Protein AF-A0A7Y0Q8D9-F1 (afdb_monomer)

Structure (mmCIF, N/CA/C/O backbone):
data_AF-A0A7Y0Q8D9-F1
#
_entry.id   AF-A0A7Y0Q8D9-F1
#
loop_
_atom_site.group_PDB
_atom_site.id
_atom_site.type_symbol
_atom_site.label_atom_id
_atom_site.label_alt_id
_atom_site.label_comp_id
_atom_site.label_asym_id
_atom_site.label_entity_id
_atom_site.label_seq_id
_atom_site.pdbx_PDB_ins_code
_atom_site.Cartn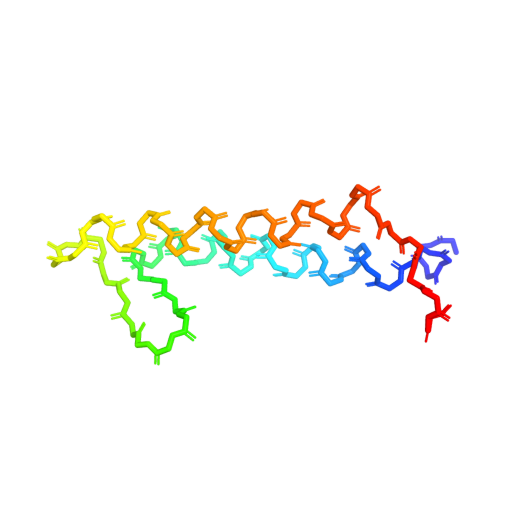_x
_atom_site.Cartn_y
_atom_site.Cartn_z
_atom_site.occupancy
_atom_site.B_iso_or_equiv
_atom_site.auth_seq_id
_atom_site.auth_comp_id
_atom_site.auth_asym_id
_atom_site.auth_atom_id
_atom_site.pdbx_PDB_model_num
ATOM 1 N N . MET A 1 1 ? 12.865 -12.154 -20.852 1.00 56.09 1 MET A N 1
ATOM 2 C CA . MET A 1 1 ? 12.157 -10.903 -21.181 1.00 56.09 1 MET A CA 1
ATOM 3 C C . MET A 1 1 ? 11.354 -10.357 -20.000 1.00 56.09 1 MET A C 1
ATOM 5 O O . MET A 1 1 ? 11.599 -9.221 -19.645 1.00 56.09 1 MET A O 1
ATOM 9 N N . LEU A 1 2 ? 10.462 -11.110 -19.328 1.00 59.91 2 LEU A N 1
ATOM 10 C CA . LEU A 1 2 ? 9.809 -10.631 -18.079 1.00 59.91 2 LEU A CA 1
ATOM 11 C C . LEU A 1 2 ? 10.728 -10.664 -16.836 1.00 59.91 2 LEU A C 1
ATOM 13 O O . LEU A 1 2 ? 10.548 -9.883 -15.910 1.00 59.91 2 LEU A O 1
ATOM 17 N N . MET A 1 3 ? 11.730 -11.548 -16.835 1.00 61.53 3 MET A N 1
ATOM 18 C CA . MET A 1 3 ? 12.750 -11.671 -15.778 1.00 61.53 3 MET A CA 1
ATOM 19 C C . MET A 1 3 ? 13.847 -10.593 -15.842 1.00 61.53 3 MET A C 1
ATOM 21 O O . MET A 1 3 ? 14.651 -10.508 -14.928 1.00 61.53 3 MET A O 1
ATOM 25 N N . ASP A 1 4 ? 13.870 -9.769 -16.896 1.00 68.31 4 ASP A N 1
ATOM 26 C CA . ASP A 1 4 ? 14.850 -8.682 -17.067 1.00 68.31 4 ASP A CA 1
ATOM 27 C C . ASP A 1 4 ? 14.374 -7.362 -16.430 1.00 68.31 4 ASP A C 1
ATOM 29 O O . ASP A 1 4 ? 15.069 -6.347 -16.470 1.00 68.31 4 ASP A O 1
ATOM 33 N N . LEU A 1 5 ? 13.162 -7.353 -15.861 1.00 71.75 5 LEU A N 1
ATOM 34 C CA . LEU A 1 5 ? 12.626 -6.201 -15.149 1.00 71.75 5 LEU A CA 1
ATOM 35 C C . LEU A 1 5 ? 13.298 -6.066 -13.774 1.00 71.75 5 LEU A C 1
ATOM 37 O O . LEU A 1 5 ? 13.417 -7.069 -13.066 1.00 71.75 5 LEU A O 1
ATOM 41 N N . PRO A 1 6 ? 13.662 -4.838 -13.357 1.00 81.44 6 PRO A N 1
ATOM 42 C CA . PRO A 1 6 ? 14.126 -4.559 -12.004 1.00 81.44 6 PRO A CA 1
ATOM 43 C C . PRO A 1 6 ? 13.257 -5.229 -10.930 1.00 81.44 6 PRO A C 1
ATOM 45 O O . PRO A 1 6 ? 12.026 -5.168 -10.990 1.00 81.44 6 PRO A O 1
ATOM 48 N N . TYR A 1 7 ? 13.892 -5.834 -9.921 1.00 84.69 7 TYR A N 1
ATOM 49 C CA . TYR A 1 7 ? 13.204 -6.504 -8.804 1.00 84.69 7 TYR A CA 1
ATOM 50 C C . TYR A 1 7 ? 12.196 -5.600 -8.076 1.00 84.69 7 TYR A C 1
ATOM 52 O O . TYR A 1 7 ? 11.192 -6.077 -7.548 1.00 84.69 7 TYR A O 1
ATOM 60 N N . SER A 1 8 ? 12.428 -4.289 -8.098 1.00 85.81 8 SER A N 1
ATOM 61 C CA . SER A 1 8 ? 11.511 -3.259 -7.609 1.00 85.81 8 SER A CA 1
ATOM 62 C C . SER A 1 8 ? 10.126 -3.337 -8.259 1.00 85.81 8 SER A C 1
ATOM 64 O O . SER A 1 8 ? 9.134 -3.211 -7.550 1.00 85.81 8 SER A O 1
ATOM 66 N N . TYR A 1 9 ? 10.011 -3.634 -9.556 1.00 87.25 9 TYR A N 1
ATOM 67 C CA . TYR A 1 9 ? 8.707 -3.774 -10.213 1.00 87.25 9 TYR A CA 1
ATOM 68 C C . TYR A 1 9 ? 7.917 -4.977 -9.701 1.00 87.25 9 TYR A C 1
ATOM 70 O O . TYR A 1 9 ? 6.706 -4.879 -9.502 1.00 87.25 9 TYR A O 1
ATOM 78 N N . TRP A 1 10 ? 8.594 -6.096 -9.440 1.00 89.19 10 TRP A N 1
ATOM 79 C CA . TRP A 1 10 ? 7.968 -7.278 -8.847 1.00 89.19 10 TRP A CA 1
ATOM 80 C C . TRP A 1 10 ? 7.496 -7.006 -7.417 1.00 89.19 10 TRP A C 1
ATOM 82 O O . TRP A 1 10 ? 6.380 -7.380 -7.055 1.00 89.19 10 TRP A O 1
ATOM 92 N N . LEU A 1 11 ? 8.308 -6.298 -6.625 1.00 90.88 11 LEU A N 1
ATOM 93 C CA . LEU A 1 11 ? 7.947 -5.887 -5.269 1.00 90.88 11 LEU A CA 1
ATOM 94 C C . LEU A 1 11 ? 6.783 -4.884 -5.270 1.00 90.88 11 LEU A C 1
ATOM 96 O O . LEU A 1 11 ? 5.820 -5.065 -4.528 1.00 90.88 11 LEU A O 1
ATOM 100 N N . GLY A 1 12 ? 6.816 -3.883 -6.151 1.00 92.12 12 GLY A N 1
ATOM 101 C CA . GLY A 1 12 ? 5.724 -2.931 -6.349 1.00 92.12 12 GLY A CA 1
ATOM 102 C C . GLY A 1 12 ? 4.424 -3.627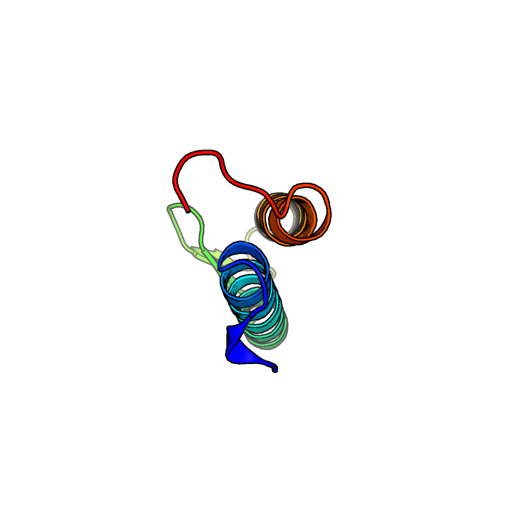 -6.750 1.00 92.12 12 GLY A C 1
ATOM 103 O O . GLY A 1 12 ? 3.373 -3.341 -6.181 1.00 92.12 12 GLY A O 1
ATOM 104 N N . PHE A 1 13 ? 4.485 -4.599 -7.663 1.00 92.94 13 PHE A N 1
ATOM 105 C CA . PHE A 1 13 ? 3.320 -5.393 -8.056 1.00 92.94 13 PHE A CA 1
ATOM 106 C C . PHE A 1 13 ? 2.749 -6.204 -6.884 1.00 92.94 13 PHE A C 1
ATOM 108 O O . PHE A 1 13 ? 1.538 -6.190 -6.658 1.00 92.94 13 PHE A O 1
ATOM 115 N N . ALA A 1 14 ? 3.609 -6.861 -6.099 1.00 93.69 14 ALA A N 1
ATOM 116 C CA . ALA A 1 14 ? 3.190 -7.592 -4.906 1.00 93.69 14 ALA A CA 1
ATOM 117 C C . ALA A 1 14 ? 2.537 -6.667 -3.861 1.00 93.69 14 ALA A C 1
ATOM 119 O O . ALA A 1 14 ? 1.504 -7.024 -3.294 1.00 93.69 14 ALA A O 1
ATOM 120 N N . LEU A 1 15 ? 3.085 -5.464 -3.652 1.00 94.31 1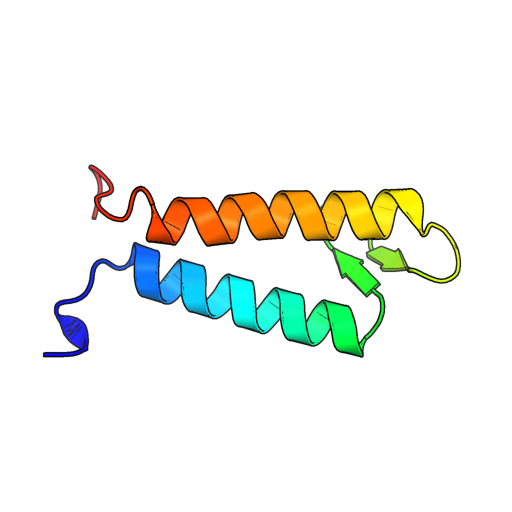5 LEU A N 1
ATOM 121 C CA . LEU A 1 15 ? 2.511 -4.458 -2.752 1.00 94.31 15 LEU A CA 1
ATOM 122 C C . LEU A 1 15 ? 1.144 -3.960 -3.230 1.00 94.31 15 LEU A C 1
ATOM 124 O O . LEU A 1 15 ? 0.225 -3.837 -2.424 1.00 94.31 15 LEU A O 1
ATOM 128 N N . VAL A 1 16 ? 0.975 -3.709 -4.531 1.00 94.69 16 VAL A N 1
ATOM 129 C CA . VAL A 1 16 ? -0.331 -3.326 -5.094 1.00 94.69 16 VAL A CA 1
ATOM 130 C C . VAL A 1 16 ? -1.349 -4.444 -4.892 1.00 94.69 16 VAL A C 1
ATOM 132 O O . VAL A 1 16 ? -2.467 -4.179 -4.451 1.00 94.69 16 VAL A O 1
ATOM 135 N N . LEU A 1 17 ? -0.973 -5.694 -5.168 1.00 95.56 17 LEU A N 1
ATOM 136 C CA . LEU A 1 17 ? -1.860 -6.836 -4.959 1.00 95.56 17 LEU A CA 1
ATOM 137 C C . LEU A 1 17 ? -2.250 -6.977 -3.482 1.00 95.56 17 LEU A C 1
ATOM 139 O O . LEU A 1 17 ? -3.419 -7.211 -3.176 1.00 95.56 17 LEU A O 1
ATOM 143 N N . TRP A 1 18 ? -1.297 -6.785 -2.571 1.00 94.62 18 TRP A N 1
ATOM 144 C CA . TRP A 1 18 ? -1.567 -6.778 -1.138 1.00 94.62 18 TRP A CA 1
ATOM 145 C C . TRP A 1 18 ? -2.544 -5.656 -0.754 1.00 94.62 18 TRP A C 1
ATOM 147 O O . TRP A 1 18 ? -3.560 -5.937 -0.122 1.00 94.62 18 TRP A O 1
ATOM 157 N N . LEU A 1 19 ? -2.337 -4.423 -1.223 1.00 93.56 19 LEU A N 1
ATOM 158 C CA . LEU A 1 19 ? -3.272 -3.317 -0.984 1.00 93.56 19 LEU A CA 1
ATOM 159 C C . LEU A 1 19 ? -4.684 -3.613 -1.502 1.00 93.56 19 LEU A C 1
ATOM 161 O O . LEU A 1 19 ? -5.661 -3.274 -0.840 1.00 93.56 19 LEU A O 1
ATOM 165 N N . LEU A 1 20 ? -4.819 -4.267 -2.659 1.00 94.31 20 LEU A N 1
ATOM 166 C CA . LEU A 1 20 ? -6.126 -4.682 -3.178 1.00 94.31 20 LEU A CA 1
ATOM 167 C C . LEU A 1 20 ? -6.806 -5.701 -2.253 1.00 94.31 20 LEU A C 1
ATOM 169 O O . LEU A 1 20 ? -8.009 -5.602 -2.007 1.00 94.31 20 LEU A O 1
ATOM 173 N N . VAL A 1 21 ? -6.047 -6.651 -1.705 1.00 93.62 21 VAL A N 1
ATOM 174 C CA . VAL A 1 21 ? -6.560 -7.617 -0.723 1.00 93.62 21 VAL A CA 1
ATOM 175 C C . VAL A 1 21 ? -6.983 -6.918 0.573 1.00 93.62 21 VAL A C 1
ATOM 177 O O . VAL A 1 21 ? -8.064 -7.208 1.089 1.00 93.62 21 VAL A O 1
ATOM 180 N N . ASP A 1 22 ? -6.192 -5.968 1.072 1.00 91.62 22 ASP A N 1
ATOM 181 C CA . ASP A 1 22 ? -6.514 -5.170 2.265 1.00 91.62 22 ASP A CA 1
ATOM 182 C C . ASP A 1 22 ? -7.738 -4.261 2.032 1.00 91.62 22 ASP A C 1
ATOM 184 O O . ASP A 1 22 ? -8.535 -4.020 2.947 1.00 91.62 22 ASP A O 1
ATOM 188 N N . LEU A 1 23 ? -7.960 -3.820 0.788 1.00 91.94 23 LEU A N 1
ATOM 189 C CA . LEU A 1 23 ? -9.161 -3.087 0.381 1.00 91.94 23 LEU A CA 1
ATOM 190 C C . LEU A 1 23 ? -10.416 -3.967 0.439 1.00 91.94 23 LEU A C 1
ATOM 192 O O . LEU A 1 23 ? -11.444 -3.534 0.961 1.00 91.94 23 LEU A O 1
ATOM 196 N N . VAL A 1 24 ? -10.325 -5.209 -0.049 1.00 93.50 24 VAL A N 1
ATOM 197 C CA . VAL A 1 24 ? -11.430 -6.185 0.001 1.00 93.50 24 VAL A CA 1
ATOM 198 C C . VAL A 1 24 ? -11.724 -6.616 1.439 1.00 93.50 24 VAL A C 1
ATOM 200 O O . VAL A 1 24 ? -12.887 -6.740 1.817 1.00 93.50 24 VAL A O 1
ATOM 203 N N . ARG A 1 25 ? -10.688 -6.823 2.260 1.00 91.06 25 ARG A N 1
ATOM 204 C CA . ARG A 1 25 ? -10.836 -7.202 3.676 1.00 91.06 25 ARG A CA 1
ATOM 205 C C . ARG A 1 25 ? -11.296 -6.041 4.560 1.00 91.06 25 ARG A C 1
ATOM 207 O O . ARG A 1 25 ? -11.839 -6.283 5.633 1.00 91.06 25 ARG A O 1
ATOM 214 N N . GLY A 1 26 ? -11.063 -4.798 4.138 1.00 89.69 26 GLY A N 1
ATOM 215 C CA . GLY A 1 26 ? -11.353 -3.601 4.931 1.00 89.69 26 GLY A CA 1
ATOM 216 C C . GLY A 1 26 ? -10.453 -3.449 6.163 1.00 89.69 26 GLY A C 1
ATOM 217 O O . GLY A 1 26 ? -10.819 -2.736 7.101 1.00 89.69 26 GLY A O 1
ATOM 218 N N . VAL A 1 27 ? -9.300 -4.123 6.173 1.00 89.81 27 VAL A N 1
ATOM 219 C CA . VAL A 1 27 ? -8.308 -4.092 7.254 1.00 89.81 27 VAL A CA 1
ATOM 220 C C . VAL A 1 27 ? -6.933 -3.940 6.622 1.00 89.81 27 VAL A C 1
ATOM 222 O O . VAL A 1 27 ? -6.617 -4.683 5.698 1.00 89.81 27 VAL A O 1
ATOM 225 N N . ALA A 1 28 ? -6.140 -2.995 7.120 1.00 90.75 28 ALA A N 1
ATOM 226 C CA . ALA A 1 28 ? -4.782 -2.743 6.654 1.00 90.75 28 ALA A CA 1
ATOM 227 C C . ALA A 1 28 ? -3.782 -2.863 7.809 1.00 90.75 28 ALA A C 1
ATOM 229 O O . ALA A 1 28 ? -4.092 -2.496 8.947 1.00 90.75 28 ALA A O 1
ATOM 230 N N . TYR A 1 29 ? -2.585 -3.375 7.523 1.00 86.50 29 TYR A N 1
ATOM 231 C CA . TYR A 1 29 ? -1.560 -3.651 8.535 1.00 86.50 29 TYR A CA 1
ATOM 232 C C . TYR A 1 29 ? -0.311 -2.783 8.325 1.00 86.50 29 TYR A C 1
ATOM 234 O O . TYR A 1 29 ? 0.291 -2.792 7.256 1.00 86.50 29 TYR A O 1
ATOM 242 N N . ILE A 1 30 ? 0.114 -2.063 9.369 1.00 84.31 30 ILE A N 1
ATOM 243 C CA . ILE A 1 30 ? 1.451 -1.431 9.461 1.00 84.31 30 ILE A CA 1
ATOM 244 C C . ILE A 1 30 ? 2.210 -2.004 10.658 1.00 84.31 30 ILE A C 1
ATOM 246 O O . ILE A 1 30 ? 3.275 -2.588 10.512 1.00 84.31 30 ILE A O 1
ATOM 250 N N . TRP A 1 31 ? 1.619 -1.867 11.843 1.00 84.00 31 TRP A N 1
ATOM 251 C CA . TRP A 1 31 ? 2.151 -2.351 13.120 1.00 84.00 31 TRP A CA 1
ATOM 252 C C . TRP A 1 31 ? 1.067 -3.105 13.883 1.00 84.00 31 TRP A C 1
ATOM 254 O O . TRP A 1 31 ? 1.291 -4.171 14.442 1.00 84.00 31 TRP A O 1
ATOM 264 N N . GLN A 1 32 ? -0.140 -2.547 13.857 1.00 86.50 32 GLN A N 1
ATOM 265 C CA . GLN A 1 32 ? -1.367 -3.151 14.346 1.00 86.50 32 GLN A CA 1
ATOM 266 C C . GLN A 1 32 ? -2.396 -3.192 13.204 1.00 86.50 32 GLN A C 1
ATOM 268 O O . GLN A 1 32 ? -2.275 -2.401 12.259 1.00 86.50 32 GLN A O 1
ATOM 273 N N . PRO A 1 33 ? -3.378 -4.109 13.257 1.00 90.38 33 PRO A N 1
ATOM 274 C CA . PRO A 1 33 ? -4.500 -4.100 12.329 1.00 90.38 33 PRO A CA 1
ATOM 275 C C . PRO A 1 33 ? -5.321 -2.824 12.504 1.00 90.38 33 PRO A C 1
ATOM 277 O O . PRO A 1 33 ? -5.859 -2.573 13.581 1.00 90.38 33 PRO A O 1
ATOM 280 N N . TYR A 1 34 ? -5.464 -2.048 11.436 1.00 91.88 34 TYR A N 1
ATOM 281 C CA . TYR A 1 34 ? -6.403 -0.933 11.383 1.00 91.88 34 TYR A CA 1
ATOM 282 C C . TYR A 1 34 ? -7.600 -1.334 10.533 1.00 91.88 34 TYR A C 1
ATOM 284 O O . TYR A 1 34 ? -7.456 -1.611 9.342 1.00 91.88 34 TYR A O 1
ATOM 292 N N . SER A 1 35 ? -8.786 -1.377 11.139 1.00 91.94 35 SER A N 1
ATOM 293 C CA . SER A 1 35 ? -10.034 -1.664 10.436 1.00 91.94 35 SER A CA 1
ATOM 294 C C . SER A 1 35 ? -10.699 -0.373 9.955 1.00 91.94 35 SER A C 1
ATOM 296 O O . SER A 1 35 ? -10.675 0.659 10.634 1.00 91.94 35 SER A O 1
ATOM 298 N N . ARG A 1 36 ? -11.346 -0.423 8.786 1.00 90.44 36 ARG A N 1
ATOM 299 C CA . ARG A 1 36 ? -12.123 0.712 8.261 1.00 90.44 36 ARG A CA 1
ATOM 300 C C . ARG A 1 36 ? -13.325 1.062 9.149 1.00 90.44 36 ARG A C 1
ATOM 302 O O . ARG A 1 36 ? -13.748 2.213 9.158 1.00 90.44 36 ARG A O 1
ATOM 309 N N . ALA A 1 37 ? -13.873 0.074 9.859 1.00 91.50 37 ALA A N 1
ATOM 310 C CA . ALA A 1 37 ? -15.055 0.228 10.703 1.00 91.50 37 ALA A CA 1
ATOM 311 C C . ALA A 1 37 ? -14.751 0.940 12.031 1.00 91.50 37 ALA A C 1
ATOM 313 O O . ALA A 1 37 ? -15.545 1.769 12.463 1.00 91.50 37 ALA A O 1
ATOM 314 N N . GLU A 1 38 ? -13.610 0.649 12.660 1.00 92.56 38 GLU A N 1
ATOM 315 C CA . GLU A 1 38 ? -13.262 1.224 13.967 1.00 92.56 38 GLU A CA 1
ATOM 316 C C . GLU A 1 38 ? -12.403 2.482 13.827 1.00 92.56 38 GLU A C 1
ATOM 318 O O . GLU A 1 38 ? -12.593 3.450 14.561 1.00 92.56 38 GLU A O 1
ATOM 323 N N . GLN A 1 39 ? -11.444 2.482 12.892 1.00 91.44 39 GLN A N 1
ATOM 324 C CA . GLN A 1 39 ? -10.451 3.550 12.749 1.00 91.44 39 GLN A CA 1
ATOM 325 C C . GLN A 1 39 ? -10.255 3.940 11.273 1.00 91.44 39 GLN A C 1
ATOM 327 O O . GLN A 1 39 ? -9.174 3.742 10.708 1.00 91.44 39 GLN A O 1
ATOM 332 N N . PRO A 1 40 ? -11.272 4.547 10.627 1.00 90.75 40 PRO A N 1
ATOM 333 C CA . PRO A 1 40 ? -11.240 4.845 9.195 1.00 90.75 40 PRO A CA 1
ATOM 334 C C . PRO A 1 40 ? -10.074 5.756 8.799 1.00 90.75 40 PRO A C 1
ATOM 336 O O . PRO A 1 40 ? -9.472 5.555 7.748 1.00 90.75 40 PRO A O 1
ATOM 339 N N . GLY A 1 41 ? -9.723 6.736 9.639 1.00 92.75 41 GLY A N 1
ATOM 340 C CA . GLY A 1 41 ? -8.600 7.639 9.375 1.00 92.75 41 GLY A CA 1
ATOM 341 C C . GLY A 1 41 ? -7.255 6.911 9.327 1.00 92.75 41 GLY A C 1
ATOM 342 O O . GLY A 1 41 ? -6.508 7.063 8.363 1.00 92.75 41 GLY A O 1
ATOM 343 N N . MET A 1 42 ? -6.977 6.066 10.325 1.00 91.81 42 MET A N 1
ATOM 344 C CA . MET A 1 42 ? -5.731 5.291 10.394 1.00 91.81 42 MET A CA 1
ATOM 345 C C . MET A 1 42 ? -5.652 4.239 9.288 1.00 91.81 42 MET A C 1
ATOM 347 O O . MET A 1 42 ? -4.583 4.035 8.712 1.00 91.81 42 MET A O 1
AT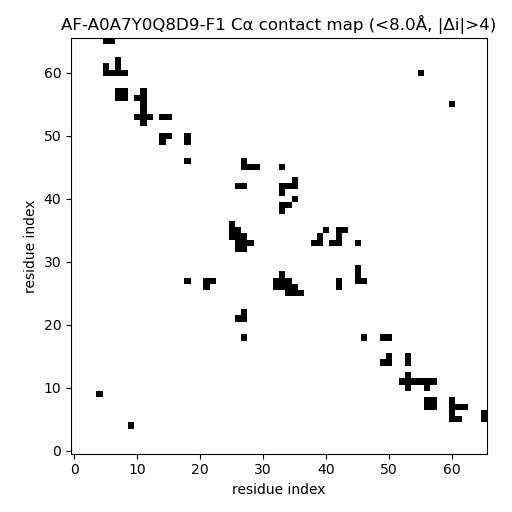OM 351 N N . TYR A 1 43 ? -6.787 3.623 8.946 1.00 93.12 43 TYR A N 1
ATOM 352 C CA . TYR A 1 43 ? -6.896 2.713 7.811 1.00 93.12 43 TYR A CA 1
ATOM 353 C C . TYR A 1 43 ? -6.488 3.402 6.502 1.00 93.12 43 TYR A C 1
ATOM 355 O O . TYR A 1 43 ? -5.591 2.926 5.808 1.00 93.12 43 TYR A O 1
ATOM 363 N N . TRP A 1 44 ? -7.082 4.555 6.181 1.00 91.88 44 TRP A N 1
ATOM 364 C CA . TRP A 1 44 ? -6.761 5.269 4.942 1.00 91.88 44 TRP A CA 1
ATOM 365 C C . TRP A 1 44 ? -5.337 5.818 4.919 1.00 91.88 44 TRP A C 1
ATOM 367 O O . TRP A 1 44 ? -4.694 5.753 3.874 1.00 91.88 44 TRP A O 1
ATOM 377 N N . LEU A 1 45 ? -4.817 6.301 6.052 1.00 94.31 45 LEU A N 1
ATOM 378 C CA . LEU A 1 45 ? -3.413 6.707 6.164 1.00 94.31 45 LEU A CA 1
ATOM 379 C C . LEU A 1 45 ? -2.490 5.523 5.864 1.00 94.31 45 LEU A C 1
ATOM 381 O O . LEU A 1 45 ? -1.562 5.658 5.074 1.00 94.31 45 LEU A O 1
ATOM 385 N N . THR A 1 46 ? -2.782 4.353 6.434 1.00 93.69 46 THR A N 1
ATOM 386 C CA . THR A 1 46 ? -2.019 3.121 6.197 1.00 93.69 46 THR A CA 1
ATOM 387 C C . THR A 1 46 ? -2.041 2.725 4.721 1.00 93.69 46 THR A C 1
ATOM 389 O O . THR A 1 46 ? -0.988 2.476 4.135 1.00 93.69 46 THR A O 1
ATOM 392 N N . MET A 1 47 ? -3.221 2.742 4.097 1.00 92.69 47 MET A N 1
ATOM 393 C CA . MET A 1 47 ? -3.381 2.478 2.664 1.00 92.69 47 MET A CA 1
ATOM 394 C C . MET A 1 47 ? -2.598 3.478 1.803 1.00 92.69 47 MET A C 1
ATOM 396 O O . MET A 1 47 ? -1.981 3.089 0.815 1.00 92.69 47 MET A O 1
ATOM 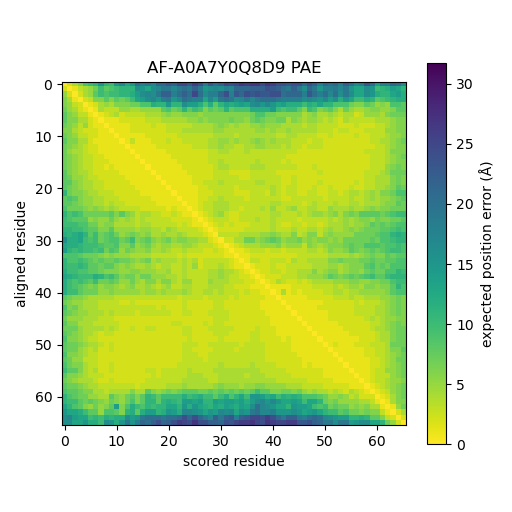400 N N . LEU A 1 48 ? -2.588 4.760 2.181 1.00 94.56 48 LEU A N 1
ATOM 401 C CA . LEU A 1 48 ? -1.854 5.815 1.481 1.00 94.56 48 LEU A CA 1
ATOM 402 C C . LEU A 1 48 ? -0.340 5.604 1.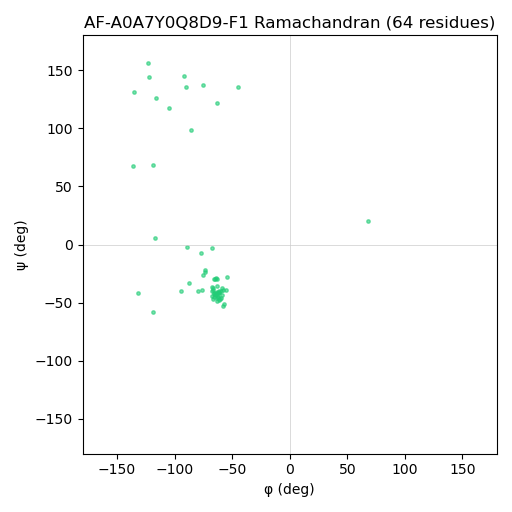606 1.00 94.56 48 LEU A C 1
ATOM 404 O O . LEU A 1 48 ? 0.359 5.634 0.596 1.00 94.56 48 LEU A O 1
ATOM 408 N N . VAL A 1 49 ? 0.165 5.333 2.814 1.00 94.94 49 VAL A N 1
ATOM 409 C CA . VAL A 1 49 ? 1.590 5.056 3.059 1.00 94.94 49 VAL A CA 1
ATOM 410 C C . VAL A 1 49 ? 2.055 3.874 2.217 1.00 94.94 49 VAL A C 1
ATOM 412 O O . VAL A 1 49 ? 3.016 4.008 1.459 1.00 94.94 49 VAL A O 1
ATOM 415 N N . TRP A 1 50 ? 1.344 2.747 2.271 1.00 94.88 50 TRP A N 1
ATOM 416 C CA . TRP A 1 50 ? 1.668 1.591 1.438 1.00 94.88 50 TRP A CA 1
ATOM 417 C C . TRP A 1 50 ? 1.529 1.889 -0.055 1.00 94.88 50 TRP A C 1
ATOM 419 O O . TRP A 1 50 ? 2.348 1.423 -0.843 1.00 94.88 50 TRP A O 1
ATOM 429 N N . GLY A 1 51 ? 0.551 2.706 -0.450 1.00 95.06 51 GLY A N 1
ATOM 430 C CA . GLY A 1 51 ? 0.386 3.162 -1.828 1.00 95.06 51 GLY A CA 1
ATOM 431 C C . G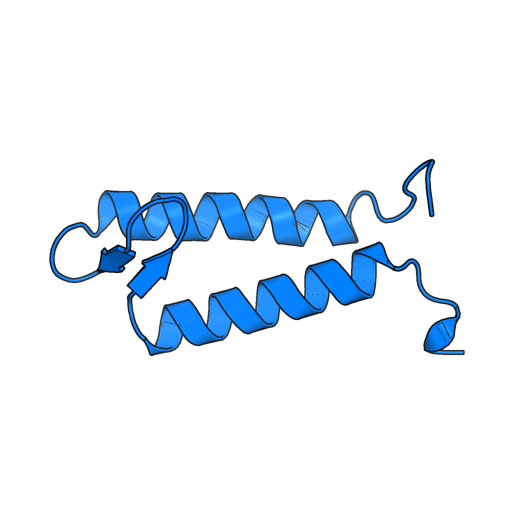LY A 1 51 ? 1.577 3.980 -2.327 1.00 95.06 51 GLY A C 1
ATOM 432 O O . GLY A 1 51 ? 2.039 3.759 -3.444 1.00 95.06 51 GLY A O 1
ATOM 433 N N . ILE A 1 52 ? 2.129 4.870 -1.496 1.00 95.50 52 ILE A N 1
ATOM 434 C CA . ILE A 1 52 ? 3.346 5.630 -1.818 1.00 95.50 52 ILE A CA 1
ATOM 435 C C . ILE A 1 52 ? 4.551 4.697 -1.934 1.00 95.50 52 ILE A C 1
ATOM 437 O O . ILE A 1 52 ? 5.341 4.850 -2.863 1.00 95.50 52 ILE A O 1
ATOM 441 N N . VAL A 1 53 ? 4.692 3.724 -1.029 1.00 93.69 53 VAL A N 1
ATOM 442 C CA . VAL A 1 53 ? 5.784 2.737 -1.086 1.00 93.69 53 VAL A CA 1
ATOM 443 C C . VAL A 1 53 ? 5.673 1.876 -2.347 1.00 93.69 53 VAL A C 1
ATOM 445 O O . VAL A 1 53 ? 6.667 1.645 -3.029 1.00 93.69 53 VAL A O 1
ATOM 448 N N . ALA A 1 54 ? 4.467 1.447 -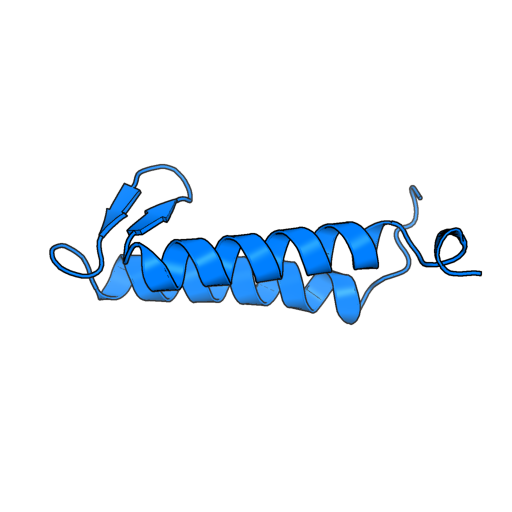2.717 1.00 94.12 54 ALA A N 1
ATOM 449 C CA . ALA A 1 54 ? 4.247 0.739 -3.970 1.00 94.12 54 ALA A CA 1
ATOM 450 C C . ALA A 1 54 ? 4.583 1.632 -5.176 1.00 94.12 54 ALA A C 1
ATOM 452 O O . ALA A 1 54 ? 5.308 1.205 -6.069 1.00 94.12 54 ALA A O 1
ATOM 453 N N . ALA A 1 55 ? 4.124 2.888 -5.185 1.00 93.62 55 ALA A N 1
ATOM 454 C CA . ALA A 1 55 ? 4.402 3.845 -6.254 1.00 93.62 55 ALA A CA 1
ATOM 455 C C . ALA A 1 55 ? 5.902 4.147 -6.402 1.00 93.62 55 ALA A C 1
ATOM 457 O O . ALA A 1 55 ? 6.404 4.220 -7.525 1.00 93.62 55 ALA A O 1
ATOM 458 N N . SER A 1 56 ? 6.640 4.272 -5.295 1.00 92.69 56 SER A N 1
ATOM 459 C CA . SER A 1 56 ? 8.083 4.533 -5.328 1.00 92.69 56 SER A CA 1
ATOM 460 C C . SER A 1 56 ? 8.861 3.398 -5.997 1.00 92.69 56 SER A C 1
ATOM 462 O O . SER A 1 56 ? 9.849 3.671 -6.677 1.00 92.69 56 SER A O 1
ATOM 464 N N . CYS A 1 57 ? 8.370 2.157 -5.909 1.00 90.75 57 CYS A N 1
ATOM 465 C CA . CYS A 1 57 ? 8.948 1.011 -6.608 1.00 90.75 57 CYS A CA 1
ATOM 466 C C . CYS A 1 57 ? 8.840 1.126 -8.139 1.00 90.75 57 CYS A C 1
ATOM 468 O O . CYS A 1 57 ? 9.710 0.621 -8.844 1.00 90.75 57 CYS A O 1
ATOM 470 N N . PHE A 1 58 ? 7.813 1.809 -8.656 1.00 89.25 58 PHE A N 1
ATOM 471 C CA . PHE A 1 58 ? 7.647 2.055 -10.093 1.00 89.25 58 PHE A CA 1
ATOM 472 C C . PHE A 1 58 ? 8.368 3.325 -10.567 1.00 89.25 58 PHE A C 1
ATOM 474 O O . PHE A 1 58 ? 8.842 3.366 -11.698 1.00 89.25 58 PHE A O 1
ATOM 481 N N . ILE A 1 59 ? 8.450 4.360 -9.721 1.00 89.62 59 ILE A N 1
ATOM 482 C CA . ILE A 1 59 ? 9.066 5.655 -10.068 1.00 89.62 59 ILE A CA 1
ATOM 483 C C . ILE A 1 59 ? 10.597 5.587 -9.983 1.00 89.62 59 ILE A C 1
ATOM 485 O O . ILE A 1 59 ? 11.287 6.125 -10.847 1.00 89.62 59 ILE A O 1
ATOM 489 N N . TYR A 1 60 ? 11.130 4.904 -8.967 1.00 86.50 60 TYR A N 1
ATOM 490 C CA . TYR A 1 60 ? 12.566 4.710 -8.756 1.00 86.50 60 TYR A CA 1
ATOM 491 C C . TYR A 1 60 ? 12.915 3.217 -8.785 1.00 86.50 60 TYR A C 1
ATOM 493 O O . TYR A 1 60 ? 13.272 2.633 -7.757 1.00 86.50 60 TYR A O 1
ATOM 501 N N . PRO A 1 61 ? 12.813 2.572 -9.961 1.00 78.75 61 PRO A N 1
ATOM 502 C CA . PRO A 1 61 ? 12.986 1.131 -10.076 1.00 78.75 61 PRO A CA 1
ATOM 503 C C . PRO A 1 61 ? 14.453 0.695 -9.952 1.00 78.75 61 PRO A C 1
ATOM 505 O O . PRO A 1 61 ? 14.729 -0.458 -9.628 1.00 78.75 61 PRO A O 1
ATOM 508 N N . HIS A 1 62 ? 15.403 1.597 -10.199 1.00 76.25 62 HIS A N 1
ATOM 509 C CA . HIS A 1 62 ? 16.831 1.305 -10.139 1.00 76.25 62 HIS A CA 1
ATOM 510 C C . HIS A 1 62 ? 17.339 1.461 -8.709 1.00 76.25 62 HIS A C 1
ATOM 512 O O . HIS A 1 62 ? 17.600 2.571 -8.245 1.00 76.25 62 HIS A O 1
ATOM 518 N N . TRP A 1 63 ? 17.457 0.345 -7.997 1.00 74.75 63 TRP A N 1
ATOM 519 C CA . TRP A 1 63 ? 18.045 0.330 -6.664 1.00 74.75 63 TRP A CA 1
ATOM 520 C C . TRP A 1 63 ? 19.552 0.094 -6.786 1.00 74.75 63 TRP A C 1
ATOM 522 O O . TRP A 1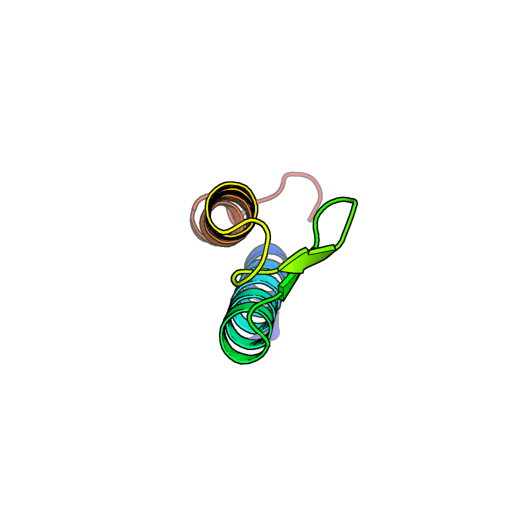 63 ? 19.955 -0.797 -7.526 1.00 74.75 63 TRP A O 1
ATOM 532 N N . PRO A 1 64 ? 20.401 0.835 -6.052 1.00 70.56 64 PRO A N 1
ATOM 533 C CA . PRO A 1 64 ? 21.858 0.698 -6.145 1.00 70.56 64 PRO A CA 1
ATOM 534 C C . PRO A 1 64 ? 22.391 -0.650 -5.622 1.00 70.56 64 PRO A C 1
ATOM 536 O O . PRO A 1 64 ? 23.592 -0.893 -5.679 1.00 70.56 64 PRO A O 1
ATOM 539 N N . PHE A 1 65 ? 21.512 -1.510 -5.096 1.00 65.44 65 PHE A N 1
ATOM 540 C CA . PHE A 1 65 ? 21.839 -2.800 -4.488 1.00 65.44 65 PHE A CA 1
ATOM 541 C C . PHE A 1 65 ? 21.230 -4.003 -5.236 1.00 65.44 65 PHE A C 1
ATOM 543 O O . PHE A 1 65 ? 21.310 -5.114 -4.713 1.00 65.44 65 PHE A O 1
ATOM 550 N N . ALA A 1 66 ? 20.578 -3.787 -6.388 1.00 56.09 66 ALA A N 1
ATOM 551 C CA . ALA A 1 66 ? 19.863 -4.812 -7.158 1.00 56.09 66 ALA A CA 1
ATOM 552 C C . ALA A 1 66 ? 20.518 -5.089 -8.516 1.00 56.09 66 ALA A C 1
ATOM 554 O O . ALA A 1 66 ? 20.991 -4.117 -9.148 1.00 56.09 66 ALA A O 1
#

Organism: NCBI:txid2716224

Mean predicted aligned error: 5.34 Å

pLDDT: mean 87.34, std 9.97, range [56.09, 95.56]

Secondary structure (DSSP, 8-state):
-GGGS-HHHHHHHHHHHHHHHHHHHTEEESSSEEETTT-HHHHHHHHHHHHHHHHHHHHS---TT-

Sequence (66 aa):
MLMDLPYSYWLGFALVLWLLVDLVRGVAYIWQPYSRAEQPGMYWLTMLVWGIVAASCFIYPHWPFA

Foldseek 3Di:
DVVPFQVLLVVLVVLVVVLVVCVVVQWADDPDIDHCVPHVPVSVVRSVVSNVSSVCSVVVVDDPVD

Solvent-accessible surface area (backbone atoms only — not comparable to full-atom values): 3764 Å² total; per-residue (Å²): 116,82,81,74,54,51,69,32,47,58,51,20,51,53,45,50,53,48,52,54,51,27,60,74,70,42,39,41,79,87,90,58,83,25,35,48,87,85,36,45,68,61,20,51,51,50,53,48,53,52,47,51,56,23,49,44,20,67,76,57,36,82,50,101,87,114

Radius of gyration: 13.71 Å; Cα contacts (8 Å, |Δi|>4): 63; chains: 1; bounding box: 37×19×36 Å